Protein AF-A0A0L7M057-F1 (afdb_monomer_lite)

Radius of gyration: 21.13 Å; chains: 1; bounding box: 54×30×52 Å

Structure (mmCIF, N/CA/C/O backbone):
data_AF-A0A0L7M057-F1
#
_entry.id   AF-A0A0L7M057-F1
#
loop_
_atom_site.group_PDB
_atom_site.id
_atom_site.type_symbol
_atom_site.label_atom_id
_atom_site.label_alt_id
_atom_site.label_comp_id
_atom_site.label_asym_id
_atom_site.label_entity_id
_atom_site.label_seq_id
_atom_site.pdbx_PDB_ins_code
_atom_site.Cartn_x
_atom_site.Cartn_y
_atom_site.Cartn_z
_atom_site.occupancy
_atom_site.B_iso_or_equiv
_atom_site.auth_seq_id
_atom_site.auth_comp_id
_atom_site.auth_asym_id
_atom_site.auth_atom_id
_atom_site.pdbx_PDB_model_num
ATOM 1 N N . MET A 1 1 ? -18.023 -5.378 0.823 1.00 55.25 1 MET A N 1
ATOM 2 C CA . MET A 1 1 ? -18.819 -5.727 2.016 1.00 55.25 1 MET A CA 1
ATOM 3 C C . MET A 1 1 ? -18.032 -5.322 3.252 1.00 55.25 1 MET A C 1
ATOM 5 O O . MET A 1 1 ? -16.911 -5.806 3.390 1.00 55.25 1 MET A O 1
ATOM 9 N N . PRO A 1 2 ? -18.555 -4.406 4.082 1.00 62.47 2 PRO A N 1
ATOM 10 C CA . PRO A 1 2 ? -17.900 -3.942 5.310 1.00 62.47 2 PRO A CA 1
ATOM 11 C C . PRO A 1 2 ? -17.438 -5.098 6.212 1.00 62.47 2 PRO A C 1
ATOM 13 O O . PRO A 1 2 ? -16.333 -5.060 6.748 1.00 62.47 2 PRO A O 1
ATOM 16 N N . ASP A 1 3 ? -18.228 -6.172 6.275 1.00 75.44 3 ASP A N 1
ATOM 17 C CA . ASP A 1 3 ? -18.025 -7.326 7.162 1.00 75.44 3 ASP A CA 1
ATOM 18 C C . ASP A 1 3 ? -16.684 -8.036 6.953 1.00 75.44 3 ASP A C 1
ATOM 20 O O . ASP A 1 3 ? -15.994 -8.392 7.909 1.00 75.44 3 ASP A O 1
ATOM 24 N N . PHE A 1 4 ? -16.249 -8.182 5.699 1.00 83.44 4 PHE A N 1
ATOM 25 C CA . PHE A 1 4 ? -14.977 -8.844 5.410 1.00 83.44 4 PHE A CA 1
ATOM 26 C C . PHE A 1 4 ? -13.777 -7.968 5.780 1.00 83.44 4 PHE A C 1
ATOM 28 O O . PHE A 1 4 ? -12.755 -8.478 6.231 1.00 83.44 4 PHE A O 1
ATOM 35 N N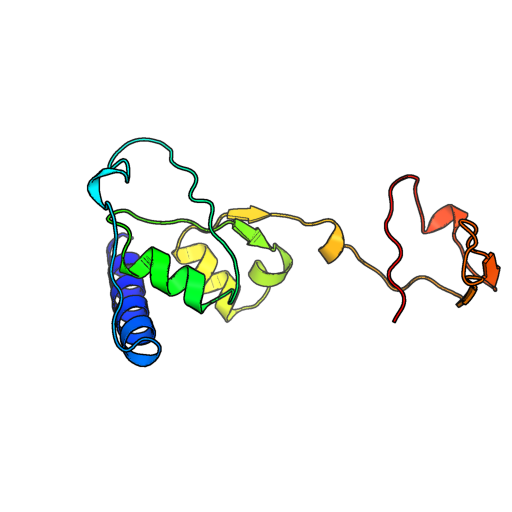 . TYR A 1 5 ? -13.896 -6.642 5.651 1.00 84.81 5 TYR A N 1
ATOM 36 C CA . TYR A 1 5 ? -12.838 -5.736 6.098 1.00 84.81 5 TYR A CA 1
ATOM 37 C C . TYR A 1 5 ? -12.667 -5.791 7.620 1.00 84.81 5 TYR A C 1
ATOM 39 O O . TYR A 1 5 ? -11.535 -5.813 8.102 1.00 84.81 5 TYR A O 1
ATOM 47 N N . PHE A 1 6 ? -13.764 -5.884 8.380 1.00 88.31 6 PHE A N 1
ATOM 48 C CA . PHE A 1 6 ? -13.699 -6.072 9.831 1.00 88.31 6 PHE A CA 1
ATOM 49 C C . PHE A 1 6 ? -13.017 -7.389 10.216 1.00 88.31 6 PHE A C 1
ATOM 51 O O . PHE A 1 6 ? -12.171 -7.385 11.112 1.00 88.31 6 PHE A O 1
ATOM 58 N N . LEU A 1 7 ? -13.305 -8.485 9.503 1.00 90.44 7 LEU A N 1
ATOM 59 C CA . LEU A 1 7 ? -12.625 -9.768 9.701 1.00 90.44 7 LEU A CA 1
ATOM 60 C C . LEU A 1 7 ? -11.116 -9.663 9.437 1.00 90.44 7 LEU A C 1
ATOM 62 O O . LEU A 1 7 ? -10.312 -10.078 10.270 1.00 90.44 7 LEU A O 1
ATOM 66 N N . ILE A 1 8 ? -10.718 -9.063 8.311 1.00 88.81 8 ILE A N 1
ATOM 67 C CA . ILE A 1 8 ? -9.299 -8.838 7.998 1.00 88.81 8 ILE A CA 1
ATOM 68 C C . ILE A 1 8 ? -8.652 -7.961 9.066 1.00 88.81 8 ILE A C 1
ATOM 70 O O . ILE A 1 8 ? -7.559 -8.268 9.531 1.00 88.81 8 ILE A O 1
ATOM 74 N N . ARG A 1 9 ? -9.320 -6.885 9.489 1.00 91.31 9 ARG A N 1
ATOM 75 C CA . ARG A 1 9 ? -8.798 -5.995 10.525 1.00 91.31 9 ARG A CA 1
ATOM 76 C C . ARG A 1 9 ? -8.593 -6.723 11.848 1.00 91.31 9 ARG A C 1
ATOM 78 O O . ARG A 1 9 ? -7.588 -6.483 12.516 1.00 91.31 9 ARG A O 1
ATOM 85 N N . TRP A 1 10 ? -9.513 -7.607 12.221 1.00 93.44 10 TRP A N 1
ATOM 86 C CA . TRP A 1 10 ? -9.358 -8.465 13.389 1.00 93.44 10 TRP A CA 1
ATOM 87 C C . TRP A 1 10 ? -8.154 -9.406 13.242 1.00 93.44 10 TRP A C 1
ATOM 89 O O . TRP A 1 10 ? -7.305 -9.437 14.132 1.00 93.44 10 TRP A O 1
ATOM 99 N N . LEU A 1 11 ? -8.000 -10.075 12.094 1.00 93.75 11 LEU A N 1
ATOM 100 C CA . LEU A 1 11 ? -6.833 -10.919 11.806 1.00 93.75 11 LEU A CA 1
ATOM 101 C C . LEU A 1 11 ? -5.519 -10.127 11.882 1.00 93.75 11 LEU A C 1
ATOM 103 O O . LEU A 1 11 ? -4.574 -10.565 12.532 1.00 93.75 11 LEU A O 1
ATOM 107 N N . CYS A 1 12 ? -5.463 -8.930 11.292 1.00 93.31 12 CYS A N 1
ATOM 108 C CA . CYS A 1 12 ? -4.297 -8.052 11.374 1.00 93.31 12 CYS A CA 1
ATOM 109 C C . CYS A 1 12 ? -3.978 -7.664 12.823 1.00 93.31 12 CYS A C 1
ATOM 111 O O . CYS A 1 12 ? -2.809 -7.674 13.193 1.00 93.31 12 CYS A O 1
ATOM 113 N N . LYS A 1 13 ? -4.982 -7.382 13.666 1.00 93.94 13 LYS A N 1
ATOM 114 C CA . LYS A 1 13 ? -4.765 -7.125 15.102 1.00 93.94 13 LYS A CA 1
ATOM 115 C C . LYS A 1 13 ? -4.139 -8.329 15.810 1.00 93.94 13 LYS A C 1
ATOM 117 O O . LYS A 1 13 ? -3.242 -8.135 16.626 1.00 93.94 13 LYS A O 1
ATOM 122 N N . VAL A 1 14 ? -4.581 -9.548 15.496 1.00 95.31 14 VAL A N 1
ATOM 123 C CA . VAL A 1 14 ? -3.999 -10.785 16.049 1.00 95.31 14 VAL A CA 1
ATOM 124 C C . VAL A 1 14 ? -2.545 -10.951 15.601 1.00 95.31 14 VAL A C 1
ATOM 126 O O . VAL A 1 14 ? -1.674 -11.170 16.439 1.00 95.31 14 VAL A O 1
ATOM 129 N N . ILE A 1 15 ? -2.261 -10.772 14.307 1.00 94.94 15 ILE A N 1
ATOM 130 C CA . ILE A 1 15 ? -0.899 -10.857 13.753 1.00 94.9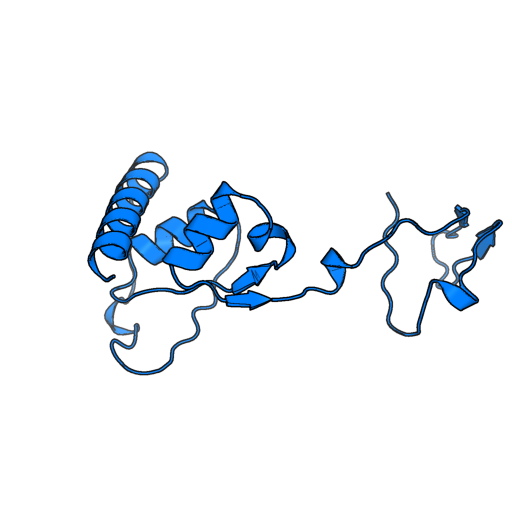4 15 ILE A CA 1
ATOM 131 C C . ILE A 1 15 ? 0.021 -9.826 14.415 1.00 94.94 15 ILE A C 1
ATOM 133 O O . ILE A 1 15 ? 1.102 -10.173 14.882 1.00 94.94 15 ILE A O 1
ATOM 137 N N . VAL A 1 16 ? -0.417 -8.569 14.503 1.00 95.06 16 VAL A N 1
ATOM 138 C CA . VAL A 1 16 ? 0.357 -7.479 15.111 1.00 95.06 16 VAL A CA 1
ATOM 139 C C . VAL A 1 16 ? 0.671 -7.786 16.575 1.00 95.06 16 VAL A C 1
ATOM 141 O O . VAL A 1 16 ? 1.825 -7.660 16.968 1.00 95.06 16 VAL A O 1
ATOM 144 N N . LYS A 1 17 ? -0.305 -8.268 17.355 1.00 94.31 17 LYS A N 1
ATOM 145 C CA . LYS A 1 17 ? -0.087 -8.686 18.752 1.00 94.31 17 LYS A CA 1
ATOM 146 C C . LYS A 1 17 ? 0.824 -9.908 18.903 1.00 94.31 17 LYS A C 1
ATOM 148 O O . LYS A 1 17 ? 1.407 -10.095 19.963 1.00 94.31 17 LYS A O 1
ATOM 153 N N . SER A 1 18 ? 0.932 -10.753 17.879 1.00 94.88 18 SER A N 1
ATOM 154 C CA . SER A 1 18 ? 1.846 -11.901 17.892 1.00 94.88 18 SER A CA 1
ATOM 155 C C . SER A 1 18 ? 3.291 -11.508 17.579 1.00 94.88 18 SER A C 1
ATOM 157 O O . SER A 1 18 ? 4.205 -12.213 17.996 1.00 94.88 18 SER A O 1
ATOM 159 N N . VAL A 1 19 ? 3.498 -10.436 16.810 1.00 93.31 19 VAL A N 1
ATOM 160 C CA . VAL A 1 19 ? 4.828 -9.987 16.365 1.00 93.31 19 VAL A CA 1
ATOM 161 C C . VAL A 1 19 ? 5.395 -8.916 17.294 1.00 93.31 19 VAL A C 1
ATOM 163 O O . VAL A 1 19 ? 6.586 -8.928 17.595 1.00 93.31 19 VAL A O 1
ATOM 166 N N . PHE A 1 20 ? 4.550 -8.001 17.766 1.00 93.69 20 PHE A N 1
ATOM 167 C CA . PHE A 1 20 ? 4.940 -6.906 18.643 1.00 93.69 20 PHE A CA 1
ATOM 168 C C . PHE A 1 20 ? 4.387 -7.125 20.043 1.00 93.69 20 PHE A C 1
ATOM 170 O O . PHE A 1 20 ? 3.204 -7.410 20.220 1.00 93.69 20 PHE A O 1
ATOM 177 N N . ARG A 1 21 ? 5.248 -6.931 21.047 1.00 92.25 21 ARG A N 1
ATOM 178 C CA . ARG A 1 21 ? 4.839 -6.957 22.455 1.00 92.25 21 ARG A CA 1
ATOM 179 C C . ARG A 1 21 ? 3.882 -5.812 22.781 1.00 92.25 21 ARG A C 1
ATOM 181 O O . ARG A 1 21 ? 2.924 -6.020 23.515 1.00 92.25 21 ARG A O 1
ATOM 188 N N . ASP A 1 22 ? 4.167 -4.629 22.248 1.00 91.44 22 ASP A N 1
ATOM 189 C CA . ASP A 1 22 ? 3.350 -3.438 22.431 1.00 91.44 22 ASP A CA 1
ATOM 190 C C . ASP A 1 22 ? 3.385 -2.561 21.174 1.00 91.44 22 ASP A C 1
ATOM 192 O O . ASP A 1 22 ? 4.390 -2.527 20.457 1.00 91.44 22 ASP A O 1
ATOM 196 N N . VAL A 1 23 ? 2.273 -1.881 20.897 1.00 92.81 23 VAL A N 1
ATOM 197 C CA . VAL A 1 23 ? 2.120 -0.967 19.760 1.00 92.81 23 VAL A CA 1
ATOM 198 C C . VAL A 1 23 ? 1.475 0.311 20.262 1.00 92.81 23 VAL A C 1
ATOM 200 O O . VAL A 1 23 ? 0.273 0.353 20.518 1.00 92.81 23 VAL A O 1
ATOM 203 N N . ASN A 1 24 ? 2.282 1.364 20.358 1.00 93.75 24 ASN A N 1
ATOM 204 C CA . ASN A 1 24 ? 1.815 2.680 20.758 1.00 93.75 24 ASN A CA 1
ATOM 205 C C . ASN A 1 24 ? 1.491 3.534 19.523 1.00 93.75 24 ASN A C 1
ATOM 207 O O . ASN A 1 24 ? 2.324 3.682 18.626 1.00 93.75 24 ASN A O 1
ATOM 211 N N . VAL A 1 25 ? 0.284 4.101 19.480 1.00 93.50 25 VAL A N 1
ATOM 212 C CA . VAL A 1 25 ? -0.152 5.017 18.418 1.00 93.50 25 VAL A CA 1
ATOM 213 C C . VAL A 1 25 ? -0.047 6.437 18.947 1.00 93.50 25 VAL A C 1
ATOM 215 O O . VAL A 1 25 ? -0.783 6.826 19.849 1.00 93.50 25 VAL A O 1
ATOM 218 N N . ILE A 1 26 ? 0.863 7.211 18.370 1.00 94.56 26 ILE A N 1
ATOM 219 C CA . ILE A 1 26 ? 1.109 8.595 18.767 1.00 94.56 26 ILE A CA 1
ATOM 220 C C . ILE A 1 26 ? 0.276 9.523 17.877 1.00 94.56 26 ILE A C 1
ATOM 222 O O . ILE A 1 26 ? 0.237 9.338 16.661 1.00 94.56 26 ILE A O 1
ATOM 226 N N . ASN A 1 27 ? -0.362 10.520 18.489 1.00 94.38 27 ASN A N 1
ATOM 227 C CA . ASN A 1 27 ? -1.181 11.548 17.839 1.00 94.38 27 ASN A CA 1
ATOM 228 C C . ASN A 1 27 ? -2.265 11.000 16.879 1.00 94.38 27 ASN A C 1
ATOM 230 O O . ASN A 1 27 ? -2.307 11.387 15.703 1.00 94.38 27 ASN A O 1
ATOM 234 N N . PRO A 1 28 ? -3.136 10.068 17.321 1.00 92.12 28 PRO A N 1
ATOM 235 C CA . PRO A 1 28 ? -4.198 9.514 16.476 1.00 92.12 28 PRO A CA 1
ATOM 236 C C . PRO A 1 28 ? -5.180 10.575 15.948 1.00 92.12 28 PRO A C 1
ATOM 238 O O . PRO A 1 28 ? -5.787 10.375 14.896 1.00 92.12 28 PRO A O 1
ATOM 241 N N . GLU A 1 29 ? -5.319 11.703 16.642 1.00 93.31 29 GLU A N 1
ATOM 242 C CA . GLU A 1 29 ? -6.144 12.851 16.261 1.00 93.31 29 GLU A CA 1
ATOM 243 C C . GLU A 1 29 ? -5.692 13.529 14.962 1.00 93.31 29 GLU A C 1
ATOM 245 O O . GLU A 1 29 ? -6.509 14.139 14.275 1.00 93.31 29 GLU A O 1
ATOM 250 N N . ASN A 1 30 ? -4.424 13.364 14.570 1.00 93.81 30 ASN A N 1
ATOM 251 C CA . ASN A 1 30 ? -3.912 13.893 13.306 1.00 93.81 30 ASN A CA 1
ATOM 252 C C . ASN A 1 30 ? -4.415 13.112 12.086 1.00 93.81 30 ASN A C 1
ATOM 254 O O . ASN A 1 30 ? -4.169 13.529 10.955 1.00 93.81 30 ASN A O 1
ATOM 258 N N . VAL A 1 31 ? -5.087 11.971 12.281 1.00 93.44 31 VAL A N 1
ATOM 259 C CA . VAL A 1 31 ? -5.635 11.173 11.185 1.00 93.44 31 VAL A CA 1
ATOM 260 C C . VAL A 1 31 ? -6.996 11.735 10.767 1.00 93.44 31 VAL A C 1
ATOM 262 O O . VAL A 1 31 ? -7.967 11.592 11.513 1.00 93.44 31 VAL A O 1
ATOM 265 N N . PRO A 1 32 ? -7.139 12.291 9.547 1.00 92.94 32 PRO A N 1
ATOM 266 C CA . PRO A 1 32 ? -8.425 12.801 9.095 1.00 92.94 32 PRO A CA 1
ATOM 267 C C . PRO A 1 32 ? -9.436 11.658 8.966 1.00 92.94 32 PRO A C 1
ATOM 269 O O . PRO A 1 32 ? -9.213 10.686 8.231 1.00 92.94 32 PRO A O 1
ATOM 272 N N . LEU A 1 33 ? -10.565 11.779 9.667 1.00 89.62 33 LEU A N 1
ATOM 273 C CA . LEU A 1 33 ? -11.645 10.786 9.636 1.00 89.62 33 LEU A CA 1
ATOM 274 C C . LEU A 1 33 ? -12.409 10.801 8.304 1.00 89.62 33 LEU A C 1
ATOM 276 O O . LEU A 1 33 ? -12.902 9.766 7.858 1.00 89.62 33 LEU A O 1
ATOM 280 N N . TYR A 1 34 ? -12.446 11.958 7.642 1.00 90.50 34 TYR A N 1
ATOM 281 C CA . TYR A 1 34 ? -13.174 12.188 6.396 1.00 90.50 34 TYR A CA 1
ATOM 282 C C . TYR A 1 34 ? -12.248 12.736 5.308 1.00 90.50 34 TYR A C 1
ATOM 284 O O . TYR A 1 34 ? -11.174 13.266 5.589 1.00 90.50 34 TYR A O 1
ATOM 292 N N . GLY A 1 35 ? -12.665 12.587 4.050 1.00 91.38 35 GLY A N 1
ATOM 293 C CA . GLY A 1 35 ? -11.896 13.035 2.890 1.00 91.38 35 GLY A CA 1
ATOM 294 C C . GLY A 1 35 ? -10.758 12.094 2.479 1.00 91.38 35 GLY A C 1
ATOM 295 O O . GLY A 1 35 ? -10.518 11.036 3.078 1.00 91.38 35 GLY A O 1
ATOM 296 N N . SER A 1 36 ? -10.080 12.474 1.397 1.00 91.06 36 SER A N 1
ATOM 297 C CA . SER A 1 36 ? -8.962 11.731 0.813 1.00 91.06 36 SER A CA 1
ATOM 298 C C . SER A 1 36 ? -7.680 11.971 1.603 1.00 91.06 36 SER A C 1
ATOM 300 O O . SER A 1 36 ? -7.325 13.111 1.878 1.00 91.06 36 SER A O 1
ATOM 302 N N . VAL A 1 37 ? -6.976 10.892 1.948 1.00 92.62 37 VAL A N 1
ATOM 303 C CA . VAL A 1 37 ? -5.715 10.937 2.699 1.00 92.62 37 VAL A CA 1
ATOM 304 C C . VAL A 1 37 ? -4.743 9.954 2.068 1.00 92.62 37 VAL A C 1
ATOM 306 O O . VAL A 1 37 ? -5.124 8.826 1.749 1.00 92.62 37 VAL A O 1
ATOM 309 N N . ILE A 1 38 ? -3.492 10.379 1.904 1.00 92.88 38 ILE A N 1
ATOM 310 C CA . ILE A 1 38 ? -2.389 9.514 1.491 1.00 92.88 38 ILE A CA 1
ATOM 311 C C . ILE A 1 38 ? -1.509 9.284 2.715 1.00 92.88 38 ILE A C 1
ATOM 313 O O . ILE A 1 38 ? -0.927 10.223 3.251 1.00 92.88 38 ILE A O 1
ATOM 317 N N . PHE A 1 39 ? -1.418 8.029 3.153 1.00 91.06 39 PHE A N 1
ATOM 318 C CA . PHE A 1 39 ? -0.485 7.629 4.200 1.00 91.06 39 PHE A CA 1
ATOM 319 C C . PHE A 1 39 ? 0.848 7.254 3.562 1.00 91.06 39 PHE A C 1
ATOM 321 O O . PHE A 1 39 ? 0.897 6.391 2.684 1.00 91.06 39 PHE A O 1
ATOM 328 N N . VAL A 1 40 ? 1.921 7.895 4.017 1.00 91.19 40 VAL A N 1
ATOM 329 C CA . VAL A 1 40 ? 3.292 7.596 3.602 1.00 91.19 40 VAL A CA 1
ATOM 330 C C . VAL A 1 40 ? 4.070 7.207 4.848 1.00 91.19 40 VAL A C 1
ATOM 332 O O . VAL A 1 40 ? 4.076 7.941 5.832 1.00 91.19 40 VAL A O 1
ATOM 335 N N . GLY A 1 41 ? 4.690 6.034 4.814 1.00 86.81 41 GLY A N 1
ATOM 336 C CA . GLY A 1 41 ? 5.472 5.498 5.919 1.00 86.81 41 GLY A CA 1
ATOM 337 C C . GLY A 1 41 ? 6.747 4.842 5.413 1.00 86.81 41 GLY A C 1
ATOM 338 O O . GLY A 1 41 ? 6.903 4.588 4.216 1.00 86.81 41 GLY A O 1
ATOM 339 N N . ASN A 1 42 ? 7.656 4.563 6.341 1.00 88.38 42 ASN A N 1
ATOM 340 C CA . ASN A 1 42 ? 8.777 3.677 6.068 1.00 88.38 42 ASN A CA 1
ATOM 341 C C . ASN A 1 42 ? 8.266 2.260 5.765 1.00 88.38 42 ASN A C 1
ATOM 343 O O . ASN A 1 42 ? 7.154 1.886 6.136 1.00 88.38 42 ASN A O 1
ATOM 347 N N . HIS A 1 43 ? 9.077 1.485 5.051 1.00 83.56 43 HIS A N 1
ATOM 348 C CA . HIS A 1 43 ? 8.662 0.180 4.563 1.00 83.56 43 HIS A CA 1
ATOM 349 C C . HIS A 1 43 ? 9.755 -0.858 4.837 1.00 83.56 43 HIS A C 1
ATOM 351 O O . HIS A 1 43 ? 10.581 -1.162 3.975 1.00 83.56 43 HIS A O 1
ATOM 357 N N . ASN A 1 44 ? 9.746 -1.415 6.046 1.00 82.50 44 ASN A N 1
ATOM 358 C CA . ASN A 1 44 ? 10.708 -2.432 6.474 1.00 82.50 44 ASN A CA 1
ATOM 359 C C . ASN A 1 44 ? 10.219 -3.848 6.138 1.00 82.50 44 ASN A C 1
ATOM 361 O O . ASN A 1 44 ? 11.016 -4.708 5.762 1.00 82.50 44 ASN A O 1
ATOM 365 N N . ASN A 1 45 ? 8.911 -4.106 6.237 1.00 88.19 45 ASN A N 1
ATOM 366 C CA . ASN A 1 45 ? 8.312 -5.404 5.946 1.00 88.19 45 ASN A CA 1
ATOM 367 C C . ASN A 1 45 ? 6.933 -5.249 5.290 1.00 88.19 45 ASN A C 1
ATOM 369 O O . ASN A 1 45 ? 5.946 -4.918 5.941 1.00 88.19 45 ASN A O 1
ATOM 373 N N . GLN A 1 46 ? 6.848 -5.643 4.014 1.00 81.12 46 GLN A N 1
ATOM 374 C CA . GLN A 1 46 ? 5.655 -5.474 3.168 1.00 81.12 46 GLN A CA 1
ATOM 375 C C . GLN A 1 46 ? 4.336 -5.987 3.755 1.00 81.12 46 GLN A C 1
ATOM 377 O O . GLN A 1 46 ? 3.279 -5.466 3.410 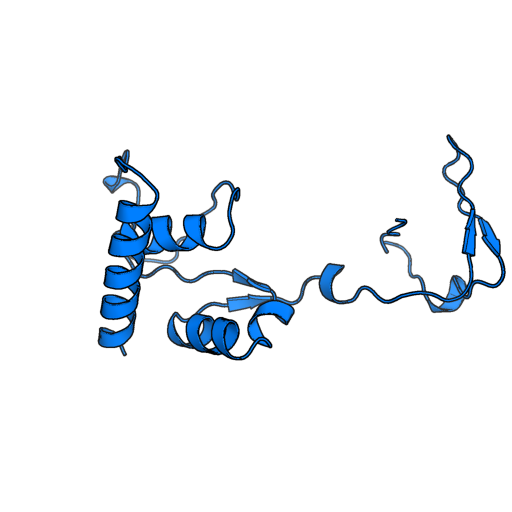1.00 81.12 46 GLN A O 1
ATOM 382 N N . PHE A 1 47 ? 4.371 -7.015 4.606 1.00 85.88 47 PHE A N 1
ATOM 383 C CA . PHE A 1 47 ? 3.157 -7.606 5.169 1.00 85.88 47 PHE A CA 1
ATOM 384 C C . PHE A 1 47 ? 2.860 -7.086 6.570 1.00 85.88 47 PHE A C 1
ATOM 386 O O . PHE A 1 47 ? 1.703 -6.795 6.880 1.00 85.88 47 PHE A O 1
ATOM 393 N N . ILE A 1 48 ? 3.888 -6.951 7.409 1.00 91.00 48 ILE A N 1
ATOM 394 C CA . ILE A 1 48 ? 3.714 -6.473 8.781 1.00 91.00 48 ILE A CA 1
ATOM 395 C C . ILE A 1 48 ? 3.331 -4.994 8.790 1.00 91.00 48 ILE A C 1
ATOM 397 O O . ILE A 1 48 ? 2.386 -4.636 9.489 1.00 91.00 48 ILE A O 1
ATOM 401 N N . ASP A 1 49 ? 3.959 -4.173 7.947 1.00 91.38 49 ASP A N 1
ATOM 402 C CA . ASP A 1 49 ? 3.646 -2.745 7.837 1.00 91.38 49 ASP A CA 1
ATOM 403 C C . ASP A 1 49 ? 2.170 -2.552 7.444 1.00 91.38 49 ASP A C 1
ATOM 405 O O . ASP A 1 49 ? 1.437 -1.777 8.061 1.00 91.38 49 ASP A O 1
ATOM 409 N N . ALA A 1 50 ? 1.681 -3.355 6.492 1.00 89.88 50 ALA A N 1
ATOM 410 C CA . ALA A 1 50 ? 0.275 -3.345 6.105 1.00 89.88 50 ALA A CA 1
ATOM 411 C C . ALA A 1 50 ? -0.657 -3.759 7.258 1.00 89.88 50 ALA A C 1
ATOM 413 O O . ALA A 1 50 ? -1.673 -3.102 7.498 1.00 89.88 50 ALA A O 1
ATOM 414 N N . CYS A 1 51 ? -0.308 -4.814 8.004 1.00 92.62 51 CYS A N 1
ATOM 415 C CA . CYS A 1 51 ? -1.099 -5.271 9.148 1.00 92.62 51 CYS A CA 1
ATOM 416 C C . CYS A 1 51 ? -1.170 -4.214 10.257 1.00 92.62 51 CYS A C 1
ATOM 418 O O . CYS A 1 51 ? -2.248 -3.998 10.812 1.00 92.62 51 CYS A O 1
ATOM 420 N N . VAL A 1 52 ? -0.059 -3.533 10.553 1.00 93.81 52 VAL A N 1
ATOM 421 C CA . VAL A 1 52 ? 0.003 -2.466 11.563 1.00 93.81 52 VAL A CA 1
ATOM 422 C C . VAL A 1 52 ? -0.921 -1.309 11.187 1.00 93.81 52 VAL A C 1
ATOM 424 O O . VAL A 1 52 ? -1.710 -0.874 12.030 1.00 93.81 52 VAL A O 1
ATOM 427 N N . LEU A 1 53 ? -0.891 -0.850 9.931 1.00 92.88 53 LEU A N 1
ATOM 428 C CA . LEU A 1 53 ? -1.762 0.240 9.481 1.00 92.88 53 LEU A CA 1
ATOM 429 C C . LEU A 1 53 ? -3.242 -0.166 9.506 1.00 92.88 53 LEU A C 1
ATOM 431 O O . LEU A 1 53 ? -4.067 0.576 10.035 1.00 92.88 53 LEU A O 1
ATOM 435 N N . ILE A 1 54 ? -3.590 -1.357 9.004 1.00 92.50 54 ILE A N 1
ATOM 436 C CA . ILE A 1 54 ? -4.978 -1.857 9.019 1.00 92.50 54 ILE A CA 1
ATOM 437 C C . ILE A 1 54 ? -5.500 -2.000 10.457 1.00 92.50 54 ILE A C 1
ATOM 439 O O . ILE A 1 54 ? -6.654 -1.670 10.740 1.00 92.50 54 ILE A O 1
ATOM 443 N N . ALA A 1 55 ? -4.673 -2.502 11.376 1.00 93.56 55 ALA A N 1
ATOM 444 C CA . ALA A 1 55 ? -5.071 -2.731 12.759 1.00 93.56 55 ALA A CA 1
ATOM 445 C C . ALA A 1 55 ? -5.374 -1.416 13.499 1.00 93.56 55 ALA A C 1
ATOM 447 O O . ALA A 1 55 ? -6.398 -1.331 14.195 1.00 93.56 55 ALA A O 1
ATOM 448 N N . ASN A 1 56 ? -4.522 -0.402 13.313 1.00 93.50 56 ASN A N 1
ATOM 449 C CA . ASN A 1 56 ? -4.457 0.773 14.184 1.00 93.50 56 ASN A CA 1
ATOM 450 C C . ASN A 1 56 ? -5.087 2.047 13.601 1.00 93.50 56 ASN A C 1
ATOM 452 O O . ASN A 1 56 ? -5.563 2.876 14.370 1.00 93.50 56 ASN A O 1
ATOM 456 N N . ILE A 1 57 ? -5.175 2.206 12.277 1.00 92.69 57 ILE A N 1
ATOM 457 C CA . ILE A 1 57 ? -5.755 3.422 11.687 1.00 92.69 57 ILE A CA 1
ATOM 458 C C . ILE A 1 57 ? -7.290 3.436 11.860 1.00 92.69 57 ILE A C 1
ATOM 460 O O . ILE A 1 57 ? -7.957 2.441 11.557 1.00 92.69 57 ILE A O 1
ATOM 464 N N . PRO A 1 58 ? -7.912 4.540 12.318 1.00 90.12 58 PRO A N 1
ATOM 465 C CA . PRO A 1 58 ? -9.357 4.623 12.583 1.00 90.12 58 PRO A CA 1
ATOM 466 C C . PRO A 1 58 ? -10.229 4.719 11.312 1.00 90.12 58 PRO A C 1
ATOM 468 O O . PRO A 1 58 ? -11.348 5.213 11.354 1.00 90.12 58 PRO A O 1
ATOM 471 N N . ARG A 1 59 ? -9.743 4.234 10.165 1.00 90.38 59 ARG A N 1
ATOM 472 C CA . ARG A 1 59 ? -10.455 4.212 8.880 1.00 90.38 59 ARG A CA 1
ATOM 473 C C . ARG A 1 59 ? -9.950 3.080 7.995 1.00 90.38 59 ARG A C 1
ATOM 475 O O . ARG A 1 59 ? -8.883 2.523 8.240 1.00 90.38 59 ARG A O 1
ATOM 482 N N . GLN A 1 60 ? -10.708 2.753 6.951 1.00 89.00 60 GLN A N 1
ATOM 483 C CA . GLN A 1 60 ? -10.267 1.770 5.967 1.00 89.00 60 GLN A CA 1
ATOM 484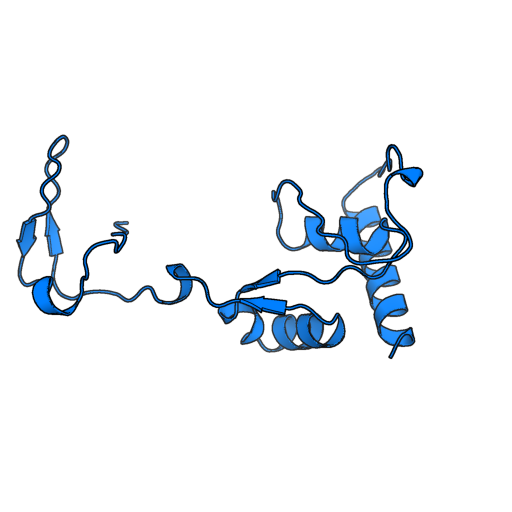 C C . GLN A 1 60 ? -9.045 2.283 5.194 1.00 89.00 60 GLN A C 1
ATOM 486 O O . GLN A 1 60 ? -9.090 3.351 4.581 1.00 89.00 60 GLN A O 1
ATOM 491 N N . VAL A 1 61 ? -7.971 1.491 5.204 1.00 90.31 61 VAL A N 1
ATOM 492 C CA . VAL A 1 61 ? -6.734 1.749 4.454 1.00 90.31 61 VAL A CA 1
ATOM 493 C C . VAL A 1 61 ? -6.722 0.900 3.185 1.00 90.31 61 VAL A C 1
ATOM 495 O O . VAL A 1 61 ? -7.008 -0.297 3.231 1.00 90.31 61 VAL A O 1
ATOM 498 N N . LYS A 1 62 ? -6.380 1.525 2.056 1.00 89.88 62 LYS A N 1
ATOM 499 C CA . LYS A 1 62 ? -6.160 0.863 0.765 1.00 89.88 62 LYS A CA 1
ATOM 500 C C . LYS A 1 62 ? -4.695 1.026 0.384 1.00 89.88 62 LYS A C 1
ATOM 502 O O . LYS A 1 62 ? -4.163 2.128 0.473 1.00 89.88 62 LYS A O 1
ATOM 507 N N . PHE A 1 63 ? -4.061 -0.059 -0.043 1.00 89.81 63 PHE A N 1
ATOM 508 C CA . PHE A 1 63 ? -2.642 -0.058 -0.387 1.00 89.81 63 PHE A CA 1
ATOM 509 C C . PHE A 1 63 ? -2.435 0.023 -1.889 1.00 89.81 63 PHE A C 1
ATOM 511 O O . PHE A 1 63 ? -3.241 -0.492 -2.665 1.00 89.81 63 PHE A O 1
ATOM 518 N N . ILE A 1 64 ? -1.315 0.618 -2.282 1.00 88.88 64 ILE A N 1
ATOM 519 C CA . ILE A 1 64 ? -0.795 0.511 -3.639 1.00 88.88 64 ILE A CA 1
ATOM 520 C C . ILE A 1 64 ? 0.011 -0.783 -3.720 1.00 88.88 64 ILE A C 1
ATOM 522 O O . ILE A 1 64 ? 0.954 -0.987 -2.959 1.00 88.88 64 ILE A O 1
ATOM 526 N N . VAL A 1 65 ? -0.371 -1.670 -4.632 1.00 85.12 65 VAL A N 1
ATOM 527 C CA . VAL A 1 65 ? 0.227 -2.997 -4.777 1.00 85.12 65 VAL A CA 1
ATOM 528 C C . VAL A 1 65 ? 0.735 -3.162 -6.201 1.00 85.12 65 VAL A C 1
ATOM 530 O O . VAL A 1 65 ? 0.077 -2.789 -7.169 1.00 85.12 65 VAL A O 1
ATOM 533 N N . ALA A 1 66 ? 1.923 -3.744 -6.333 1.00 84.94 66 ALA A N 1
ATOM 534 C CA . ALA A 1 66 ? 2.491 -4.085 -7.628 1.00 84.94 66 ALA A CA 1
ATOM 535 C C . ALA A 1 66 ? 1.561 -5.017 -8.413 1.00 84.94 66 ALA A C 1
ATOM 537 O O . ALA A 1 66 ? 1.117 -6.035 -7.874 1.00 84.94 66 ALA A O 1
ATOM 538 N N . GLU A 1 67 ? 1.341 -4.742 -9.699 1.00 84.62 67 GLU A N 1
ATOM 539 C CA . GLU A 1 67 ? 0.502 -5.593 -10.555 1.00 84.62 67 GLU A CA 1
ATOM 540 C C . GLU A 1 67 ? 0.976 -7.056 -10.534 1.00 84.62 67 GLU A C 1
ATOM 542 O O . GLU A 1 67 ? 0.177 -7.990 -10.462 1.00 84.62 67 GLU A O 1
ATOM 547 N N . LYS A 1 68 ? 2.294 -7.277 -10.494 1.00 82.44 68 LYS A N 1
ATOM 548 C CA . LYS A 1 68 ? 2.874 -8.619 -10.378 1.00 82.44 68 LYS A CA 1
ATOM 549 C C . LYS A 1 68 ? 2.395 -9.369 -9.127 1.00 82.44 68 LYS A C 1
ATOM 551 O O . LYS A 1 68 ? 2.162 -10.575 -9.191 1.00 82.44 68 LYS A O 1
ATOM 556 N N . SER A 1 69 ? 2.231 -8.674 -8.001 1.00 81.94 69 SER A N 1
ATOM 557 C CA . SER A 1 69 ? 1.711 -9.255 -6.756 1.00 81.94 69 SER A CA 1
ATOM 558 C C . SER A 1 69 ? 0.212 -9.537 -6.843 1.00 81.94 69 SER A C 1
ATOM 560 O O . SER A 1 69 ? -0.240 -10.548 -6.310 1.00 81.94 69 SER A O 1
ATOM 562 N N . MET A 1 70 ? -0.537 -8.709 -7.578 1.00 81.88 70 MET A N 1
ATOM 563 C CA . 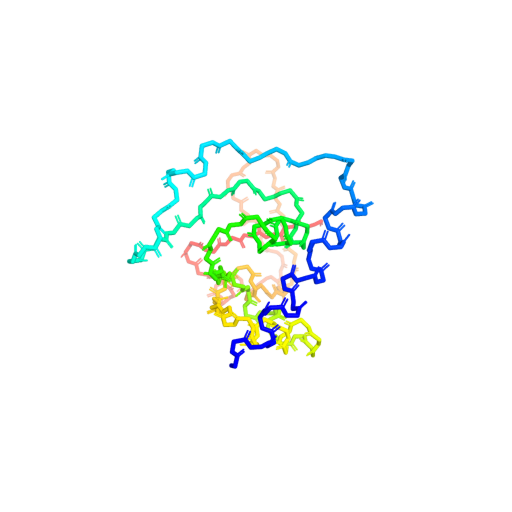MET A 1 70 ? -1.967 -8.919 -7.836 1.00 81.88 70 MET A CA 1
ATOM 564 C C . MET A 1 70 ? -2.243 -10.187 -8.656 1.00 81.88 70 MET A C 1
ATOM 566 O O . MET A 1 70 ? -3.313 -10.772 -8.534 1.00 81.88 70 MET A O 1
ATOM 570 N N . ARG A 1 71 ? -1.279 -10.657 -9.457 1.00 82.56 71 ARG A N 1
ATOM 571 C CA . ARG A 1 71 ? -1.406 -11.903 -10.237 1.00 82.56 71 ARG A CA 1
ATOM 572 C C . ARG A 1 71 ? -1.220 -13.181 -9.411 1.00 82.56 71 ARG A C 1
ATOM 574 O O . ARG A 1 71 ? -1.483 -14.272 -9.908 1.00 82.56 71 ARG A O 1
ATOM 581 N N . ARG A 1 72 ? -0.758 -13.089 -8.160 1.00 83.94 72 ARG A N 1
ATOM 582 C CA . ARG A 1 72 ? -0.612 -14.259 -7.278 1.00 83.94 72 ARG A CA 1
ATOM 583 C C . ARG A 1 72 ? -1.975 -14.623 -6.689 1.00 83.94 72 ARG A C 1
ATOM 585 O O . ARG A 1 72 ? -2.606 -13.769 -6.080 1.00 83.94 72 ARG A O 1
ATOM 592 N N . ALA A 1 73 ? -2.397 -15.884 -6.799 1.00 77.12 73 ALA A N 1
ATOM 593 C CA . ALA A 1 73 ? -3.768 -16.310 -6.487 1.00 77.12 73 ALA A CA 1
ATOM 594 C C . ALA A 1 73 ? -4.283 -15.866 -5.100 1.00 77.12 73 ALA A C 1
ATOM 596 O O . ALA A 1 73 ? -5.364 -15.291 -4.997 1.00 77.12 73 ALA A O 1
ATOM 597 N N . VAL A 1 74 ? -3.504 -16.080 -4.034 1.00 82.31 74 VAL A N 1
ATOM 598 C CA . VAL A 1 74 ? -3.916 -15.715 -2.664 1.00 82.31 74 VAL A CA 1
ATOM 599 C C . VAL A 1 74 ? -3.791 -14.209 -2.419 1.00 82.31 74 VAL A C 1
ATOM 601 O O . VAL A 1 74 ? -4.737 -13.568 -1.967 1.00 82.31 74 VAL A O 1
ATOM 604 N N . ILE A 1 75 ? -2.635 -13.627 -2.752 1.00 81.12 75 ILE A N 1
ATOM 605 C CA . ILE A 1 75 ? -2.329 -12.211 -2.483 1.00 81.12 75 ILE A CA 1
ATOM 606 C C . ILE A 1 75 ? -3.247 -11.293 -3.293 1.00 81.12 75 ILE A C 1
ATOM 608 O O . ILE A 1 75 ? -3.802 -10.349 -2.743 1.00 81.12 75 ILE A O 1
ATOM 612 N N . GLY A 1 76 ? -3.455 -11.595 -4.573 1.00 82.19 76 GLY A N 1
ATOM 613 C CA . GLY A 1 76 ? -4.336 -10.843 -5.458 1.00 82.19 76 GLY A CA 1
ATOM 614 C C . GLY A 1 76 ? -5.789 -10.873 -5.010 1.00 82.19 76 GLY A C 1
ATOM 615 O O . GLY A 1 76 ? -6.439 -9.829 -4.988 1.00 82.19 76 GLY A O 1
ATOM 616 N N . LYS A 1 77 ? -6.288 -12.039 -4.578 1.00 81.06 77 LYS A N 1
ATOM 617 C CA . LYS A 1 77 ? -7.658 -12.167 -4.068 1.00 81.06 77 LYS A CA 1
ATOM 618 C C . LYS A 1 77 ? -7.852 -11.349 -2.791 1.00 81.06 77 LYS A C 1
ATOM 620 O O . LYS A 1 77 ? -8.804 -10.582 -2.710 1.00 81.06 77 LYS A O 1
ATOM 625 N N . LEU A 1 78 ? -6.930 -11.438 -1.830 1.00 78.56 78 LEU A N 1
ATOM 626 C CA . LEU A 1 78 ? -6.996 -10.639 -0.599 1.00 78.56 78 LEU A CA 1
ATOM 627 C C . LEU A 1 78 ? -6.882 -9.134 -0.884 1.00 78.56 78 LEU A C 1
ATOM 629 O O . LEU A 1 78 ? -7.691 -8.352 -0.390 1.00 78.56 78 LEU A O 1
ATOM 633 N N . ALA A 1 79 ? -5.926 -8.732 -1.723 1.00 82.19 79 ALA A N 1
ATOM 634 C CA . ALA A 1 79 ? -5.719 -7.338 -2.101 1.00 82.19 79 ALA A CA 1
ATOM 635 C C . ALA A 1 79 ? -6.938 -6.749 -2.830 1.00 82.19 79 ALA A C 1
ATOM 637 O O . ALA A 1 79 ? -7.334 -5.617 -2.552 1.00 82.19 79 ALA A O 1
ATOM 638 N N . SER A 1 80 ? -7.580 -7.525 -3.708 1.00 80.06 80 SER A N 1
ATOM 639 C CA . SER A 1 80 ? -8.818 -7.125 -4.381 1.00 80.06 80 SER A CA 1
ATOM 640 C C . SER A 1 80 ? -9.955 -6.893 -3.384 1.00 80.06 80 SER A C 1
ATOM 642 O O . SER A 1 80 ? -10.632 -5.869 -3.464 1.00 80.06 80 SER A O 1
ATOM 644 N N . VAL A 1 81 ? -10.120 -7.777 -2.395 1.00 77.56 81 VAL A N 1
ATOM 645 C CA . VAL A 1 81 ? -11.200 -7.648 -1.405 1.00 77.56 81 VAL A CA 1
ATOM 646 C C . VAL A 1 81 ? -10.980 -6.467 -0.447 1.00 77.56 81 VAL A C 1
ATOM 648 O O . VAL A 1 81 ? -11.941 -5.803 -0.061 1.00 77.56 81 VAL A O 1
ATOM 651 N N . ILE A 1 82 ? -9.728 -6.151 -0.102 1.00 77.44 82 ILE A N 1
ATOM 652 C CA . ILE A 1 82 ? -9.380 -4.970 0.715 1.00 77.44 82 ILE A CA 1
ATOM 653 C C . ILE A 1 82 ? -9.537 -3.660 -0.088 1.00 77.44 82 ILE A C 1
ATOM 655 O O . ILE A 1 82 ? -9.641 -2.575 0.491 1.00 77.44 82 ILE A O 1
ATOM 659 N N . GLY A 1 83 ? -9.616 -3.752 -1.420 1.00 82.50 83 GLY A N 1
ATOM 660 C CA . GLY A 1 83 ? -9.729 -2.611 -2.324 1.00 82.50 83 GLY A CA 1
ATOM 661 C C . GLY A 1 83 ? -8.384 -1.953 -2.633 1.00 82.50 83 GLY A C 1
ATOM 662 O O . GLY A 1 83 ? -8.335 -0.737 -2.815 1.00 82.50 83 GLY A O 1
ATOM 663 N N . CYS A 1 84 ? -7.297 -2.728 -2.648 1.00 85.81 84 CYS A N 1
ATOM 664 C CA . CYS A 1 84 ? -5.971 -2.250 -3.027 1.00 85.81 84 CYS A CA 1
ATOM 665 C C . CYS A 1 84 ? -5.923 -1.804 -4.495 1.00 85.81 84 CYS A C 1
ATOM 667 O O . CYS A 1 84 ? -6.607 -2.350 -5.362 1.00 85.81 84 CYS A O 1
ATOM 669 N N . ILE A 1 85 ? -5.070 -0.821 -4.770 1.00 86.25 85 ILE A N 1
ATOM 670 C CA . ILE A 1 85 ? -4.891 -0.205 -6.083 1.00 86.25 85 ILE A CA 1
ATOM 671 C C . ILE A 1 85 ? -3.683 -0.853 -6.758 1.00 86.25 85 ILE A C 1
ATOM 673 O O . ILE A 1 85 ? -2.568 -0.796 -6.241 1.00 86.25 85 ILE A O 1
ATOM 677 N N . SER A 1 86 ? -3.904 -1.476 -7.914 1.00 86.88 86 SER A N 1
ATOM 678 C CA . SER A 1 86 ? -2.840 -2.109 -8.697 1.00 86.88 86 SER A CA 1
ATOM 679 C C . SER A 1 86 ? -2.041 -1.066 -9.475 1.00 86.88 86 SER A C 1
ATOM 681 O O . SER A 1 86 ? -2.627 -0.258 -10.193 1.00 86.88 86 SER A O 1
ATOM 683 N N . VAL A 1 87 ? -0.712 -1.121 -9.397 1.00 87.50 87 VAL A N 1
ATOM 684 C CA . VAL A 1 87 ? 0.188 -0.222 -10.136 1.00 87.50 87 VAL A CA 1
ATOM 685 C C . VAL A 1 87 ? 1.219 -1.021 -10.927 1.00 87.50 87 VAL A C 1
ATOM 687 O O . VAL A 1 87 ? 1.851 -1.946 -10.407 1.00 87.50 87 VAL A O 1
ATOM 690 N N . LYS A 1 88 ? 1.397 -0.647 -12.200 1.00 84.38 88 LYS A N 1
ATOM 691 C CA . LYS A 1 88 ? 2.474 -1.161 -13.052 1.00 84.38 88 LYS A CA 1
ATOM 692 C C . LYS A 1 88 ? 3.768 -0.455 -12.686 1.00 84.38 88 LYS A C 1
ATOM 694 O O . LYS A 1 88 ? 3.817 0.772 -12.706 1.00 84.38 88 LYS A O 1
ATOM 699 N N . ARG A 1 89 ? 4.811 -1.214 -12.364 1.00 82.31 89 ARG A N 1
ATOM 700 C CA . ARG A 1 89 ? 6.123 -0.649 -12.044 1.00 82.31 89 ARG A CA 1
ATOM 701 C C . ARG A 1 89 ? 7.121 -0.984 -13.152 1.00 82.31 89 ARG A C 1
ATOM 703 O O . ARG A 1 89 ? 7.126 -2.133 -13.595 1.00 82.31 89 ARG A O 1
ATOM 710 N N . PRO A 1 90 ? 8.006 -0.056 -13.555 1.00 75.19 90 PRO A N 1
ATOM 711 C CA . PRO A 1 90 ? 9.032 -0.332 -14.563 1.00 75.19 90 PRO A CA 1
ATOM 712 C C . PRO A 1 90 ? 9.908 -1.542 -14.211 1.00 75.19 90 PRO A C 1
ATOM 714 O O . PRO A 1 90 ? 10.243 -2.340 -15.079 1.00 75.19 90 PRO A O 1
ATOM 717 N N . GLN A 1 91 ? 10.197 -1.764 -12.920 1.00 74.88 91 GLN A N 1
ATOM 718 C CA . GLN A 1 91 ? 11.008 -2.911 -12.488 1.00 74.88 91 GLN A CA 1
ATOM 719 C C . GLN A 1 91 ? 10.305 -4.265 -12.679 1.00 74.88 91 GLN A C 1
ATOM 721 O O . GLN A 1 91 ? 10.971 -5.301 -12.689 1.00 74.88 91 GLN A O 1
ATOM 726 N N . ASP A 1 92 ? 8.974 -4.284 -12.807 1.00 77.06 92 ASP A N 1
ATOM 727 C CA . ASP A 1 92 ? 8.218 -5.507 -13.084 1.00 77.06 92 ASP A CA 1
ATOM 728 C C . ASP A 1 92 ? 8.271 -5.888 -14.581 1.00 77.06 92 ASP A C 1
ATOM 730 O O . ASP A 1 92 ? 7.972 -7.035 -14.910 1.00 77.06 92 ASP A O 1
ATOM 734 N N . LEU A 1 93 ? 8.702 -4.970 -15.461 1.00 78.06 93 LEU A N 1
ATOM 735 C CA . LEU A 1 93 ? 8.879 -5.176 -16.909 1.00 78.06 93 LEU A CA 1
ATOM 736 C C . LEU A 1 93 ? 10.287 -5.664 -17.290 1.00 78.06 93 LEU A C 1
ATOM 738 O O . LEU A 1 93 ? 10.575 -5.851 -18.470 1.00 78.06 93 LEU A O 1
ATOM 742 N N . LYS A 1 94 ? 11.169 -5.878 -16.306 1.00 80.62 94 LYS A N 1
ATOM 743 C CA . LYS A 1 94 ? 12.534 -6.350 -16.555 1.00 80.62 94 LYS A CA 1
ATOM 744 C C . LYS A 1 94 ? 12.534 -7.686 -17.299 1.00 80.62 94 LYS A C 1
ATOM 746 O O . LYS A 1 94 ? 11.850 -8.633 -16.902 1.00 80.62 94 LYS A O 1
ATOM 751 N N . PHE A 1 95 ? 13.363 -7.778 -18.328 1.00 83.25 95 PHE A N 1
ATOM 752 C CA . PHE A 1 95 ? 13.597 -9.000 -19.087 1.00 83.25 95 PHE A CA 1
ATOM 753 C C . PHE A 1 95 ? 15.096 -9.293 -19.161 1.00 83.25 95 PHE A C 1
ATOM 755 O O . PHE A 1 95 ? 15.932 -8.416 -18.945 1.00 83.25 95 PHE A O 1
ATOM 762 N N . LYS A 1 96 ? 15.445 -10.555 -19.422 1.00 82.25 96 LYS A N 1
ATOM 763 C CA . LYS A 1 96 ? 16.839 -10.950 -19.625 1.00 82.25 96 LYS A CA 1
ATOM 764 C C . LYS A 1 96 ? 17.214 -10.657 -21.077 1.00 82.25 96 LYS A C 1
ATOM 766 O O . LYS A 1 96 ? 16.703 -11.320 -21.976 1.00 82.25 96 LYS A O 1
ATOM 771 N N . GLY A 1 97 ? 18.075 -9.663 -21.282 1.00 81.75 97 GLY A N 1
ATOM 772 C CA . GLY A 1 97 ? 18.656 -9.365 -22.590 1.00 81.75 97 GLY A CA 1
ATOM 773 C C . GLY A 1 97 ? 19.591 -10.477 -23.075 1.00 81.75 97 GLY A C 1
ATOM 774 O O . GLY A 1 97 ? 20.007 -11.349 -22.307 1.00 81.75 97 GLY A O 1
ATOM 775 N N . ILE A 1 98 ? 19.912 -10.450 -24.366 1.00 84.38 98 ILE A N 1
ATOM 776 C CA . ILE A 1 98 ? 20.822 -11.414 -24.999 1.00 84.38 98 ILE A CA 1
ATOM 777 C C . ILE A 1 98 ? 22.255 -10.875 -24.945 1.00 84.38 98 ILE A C 1
ATOM 779 O O . ILE A 1 98 ? 22.466 -9.671 -25.080 1.00 84.38 98 ILE A O 1
ATOM 783 N N . GLY A 1 99 ? 23.229 -11.773 -24.777 1.00 86.44 99 GLY A N 1
ATOM 784 C CA . GLY A 1 99 ? 24.655 -11.446 -24.758 1.00 86.44 99 GLY A CA 1
ATOM 785 C C . GLY A 1 99 ? 25.200 -11.156 -23.360 1.00 86.44 99 GLY A C 1
ATOM 786 O O . GLY A 1 99 ? 24.588 -11.501 -22.348 1.00 86.44 99 GLY A O 1
ATOM 787 N N . HIS A 1 100 ? 26.376 -10.535 -23.319 1.00 84.69 100 HIS A N 1
ATOM 788 C CA . HIS A 1 100 ? 27.082 -10.170 -22.093 1.00 84.69 100 HIS A CA 1
ATOM 789 C C . HIS A 1 100 ? 27.424 -8.687 -22.096 1.00 84.69 100 HIS A C 1
ATOM 791 O O . HIS A 1 100 ? 27.680 -8.101 -23.147 1.00 84.69 100 HIS A O 1
ATOM 797 N N . ILE A 1 101 ? 27.450 -8.093 -20.908 1.00 86.81 101 ILE A N 1
ATOM 798 C CA . ILE A 1 101 ? 27.862 -6.707 -20.722 1.00 86.81 101 ILE A CA 1
ATOM 799 C C . ILE A 1 101 ? 29.187 -6.681 -19.968 1.00 86.81 101 ILE A C 1
ATOM 801 O O . ILE A 1 101 ? 29.374 -7.417 -19.001 1.00 86.81 101 ILE A O 1
ATOM 805 N N . LEU A 1 102 ? 30.101 -5.845 -20.435 1.00 84.50 102 LEU A N 1
ATOM 806 C CA . LEU A 1 102 ? 31.363 -5.529 -19.789 1.00 84.50 102 LEU A CA 1
ATOM 807 C C . LEU A 1 102 ? 31.278 -4.103 -19.266 1.00 84.50 102 LEU A C 1
ATOM 809 O O . LEU A 1 102 ? 30.875 -3.183 -19.984 1.00 84.50 102 LEU A O 1
ATOM 813 N N . LEU A 1 103 ? 31.647 -3.960 -18.001 1.00 83.81 103 LEU A N 1
ATOM 814 C CA . LEU A 1 103 ? 31.700 -2.699 -17.288 1.00 83.81 103 LEU A CA 1
ATOM 815 C C . LEU A 1 103 ? 33.106 -2.575 -16.713 1.00 83.81 103 LEU A C 1
ATOM 817 O O . LEU A 1 103 ? 33.467 -3.309 -15.788 1.00 83.81 103 LEU A O 1
ATOM 821 N N . ASP A 1 104 ? 33.896 -1.668 -17.275 1.00 81.44 104 ASP A N 1
ATOM 822 C CA . ASP A 1 104 ? 35.199 -1.339 -16.714 1.00 81.44 104 ASP A CA 1
ATOM 823 C C . ASP A 1 104 ? 34.985 -0.471 -15.472 1.00 81.44 104 ASP A C 1
ATOM 825 O O . ASP A 1 104 ? 34.268 0.533 -15.495 1.00 81.44 104 ASP A O 1
ATOM 829 N N . LYS A 1 105 ? 35.556 -0.893 -14.338 1.00 73.00 105 LYS A N 1
ATOM 830 C CA . LYS A 1 105 ? 35.374 -0.200 -13.056 1.00 73.00 105 LYS A CA 1
ATOM 831 C C . LYS A 1 105 ? 35.869 1.246 -13.170 1.00 73.00 105 LYS A C 1
ATOM 833 O O . LYS A 1 105 ? 37.069 1.475 -13.260 1.00 73.00 105 LYS A O 1
ATOM 838 N N . GLY A 1 106 ? 34.940 2.199 -13.095 1.00 71.94 106 GLY A N 1
ATOM 839 C CA . GLY A 1 106 ? 35.226 3.638 -13.127 1.00 71.94 106 GLY A CA 1
ATOM 840 C C . GLY A 1 106 ? 34.868 4.332 -14.441 1.00 71.94 106 GLY A C 1
ATOM 841 O O . GLY A 1 106 ? 34.951 5.556 -14.498 1.00 71.94 106 GLY A O 1
ATOM 842 N N . ASP A 1 107 ? 34.433 3.589 -15.460 1.00 73.94 107 ASP A N 1
ATOM 843 C CA . ASP A 1 107 ? 33.943 4.164 -16.710 1.00 73.94 107 ASP A CA 1
ATOM 844 C C . ASP A 1 107 ? 32.404 4.258 -16.710 1.00 73.94 107 ASP A C 1
ATOM 846 O O . ASP A 1 107 ? 31.697 3.444 -16.112 1.00 73.94 107 ASP A O 1
ATOM 850 N N . VAL A 1 108 ? 31.872 5.272 -17.390 1.00 80.62 108 VAL A N 1
ATOM 851 C CA . VAL A 1 108 ? 30.428 5.466 -17.636 1.00 80.62 108 VAL A CA 1
ATOM 852 C C . VAL A 1 108 ? 29.961 4.740 -18.903 1.00 80.62 108 VAL A C 1
ATOM 854 O O . VAL A 1 108 ? 28.781 4.787 -19.257 1.00 80.62 108 VAL A O 1
ATOM 857 N N . LYS A 1 109 ? 30.879 4.063 -19.601 1.00 83.69 109 LYS A N 1
ATOM 858 C CA . LYS A 1 109 ? 30.604 3.288 -20.812 1.00 83.69 109 LYS A CA 1
ATOM 859 C C . LYS A 1 109 ? 30.370 1.813 -20.493 1.00 83.69 109 LYS A C 1
ATOM 861 O O . LYS A 1 109 ? 31.126 1.186 -19.761 1.00 83.69 109 LYS A O 1
ATOM 866 N N . ILE A 1 110 ? 29.335 1.251 -21.114 1.00 85.12 110 ILE A N 1
ATOM 867 C CA . ILE A 1 110 ? 29.017 -0.180 -21.069 1.00 85.12 110 ILE A CA 1
ATOM 868 C C . ILE A 1 110 ? 29.294 -0.768 -22.451 1.00 85.12 110 ILE A C 1
ATOM 870 O O . ILE A 1 110 ? 28.749 -0.289 -23.449 1.00 85.12 110 ILE A O 1
ATOM 874 N N . THR A 1 111 ? 30.100 -1.828 -22.510 1.00 87.06 111 THR A N 1
ATOM 875 C CA . THR A 1 111 ? 30.404 -2.539 -23.760 1.00 87.06 111 THR A CA 1
ATOM 876 C C . THR A 1 111 ? 29.594 -3.827 -23.833 1.00 87.06 111 THR A C 1
ATOM 878 O O . THR A 1 111 ? 29.597 -4.628 -22.904 1.00 87.06 111 THR A O 1
ATOM 881 N N . GLY A 1 112 ? 28.879 -4.040 -24.936 1.00 86.81 112 GLY A N 1
ATOM 882 C CA . GLY A 1 112 ? 28.082 -5.247 -25.156 1.00 86.81 112 GLY A CA 1
ATOM 883 C C . GLY A 1 112 ? 28.795 -6.253 -26.055 1.00 86.81 112 GLY A C 1
ATOM 884 O O . GLY A 1 112 ? 29.217 -5.898 -27.152 1.00 86.81 112 GLY A O 1
ATOM 885 N N . ILE A 1 113 ? 28.878 -7.514 -25.628 1.00 88.44 113 ILE A N 1
ATOM 886 C CA . ILE A 1 113 ? 29.315 -8.649 -26.453 1.00 88.44 113 ILE A CA 1
ATOM 887 C C . ILE A 1 113 ? 28.087 -9.455 -26.862 1.00 88.44 113 ILE A C 1
ATOM 889 O O . ILE A 1 113 ? 27.377 -9.990 -26.007 1.00 88.44 113 ILE A O 1
ATOM 893 N N . ASN A 1 114 ? 27.854 -9.574 -28.172 1.00 88.19 114 ASN A N 1
ATOM 894 C CA . ASN A 1 114 ? 26.692 -10.264 -28.745 1.00 88.19 114 ASN A CA 1
ATOM 895 C C . ASN A 1 114 ? 25.347 -9.756 -28.188 1.00 88.19 114 ASN A C 1
ATOM 897 O O . ASN A 1 114 ? 24.386 -10.520 -28.078 1.00 88.19 114 ASN A O 1
ATOM 901 N N . THR A 1 115 ? 25.283 -8.474 -27.817 1.00 86.56 115 THR A N 1
ATOM 902 C CA . THR A 1 115 ? 24.062 -7.847 -27.304 1.00 86.56 115 THR A CA 1
ATOM 903 C C . THR A 1 115 ? 23.242 -7.217 -28.419 1.00 86.56 115 THR A C 1
ATOM 905 O O . THR A 1 115 ? 23.739 -6.919 -29.507 1.00 86.56 115 THR A O 1
ATOM 908 N N . ARG A 1 116 ? 21.958 -6.977 -28.140 1.00 86.38 116 ARG A N 1
ATOM 909 C CA . ARG A 1 116 ? 21.049 -6.241 -29.029 1.00 86.38 116 ARG A CA 1
ATOM 910 C C . ARG A 1 116 ? 20.639 -4.902 -28.424 1.00 86.38 116 ARG 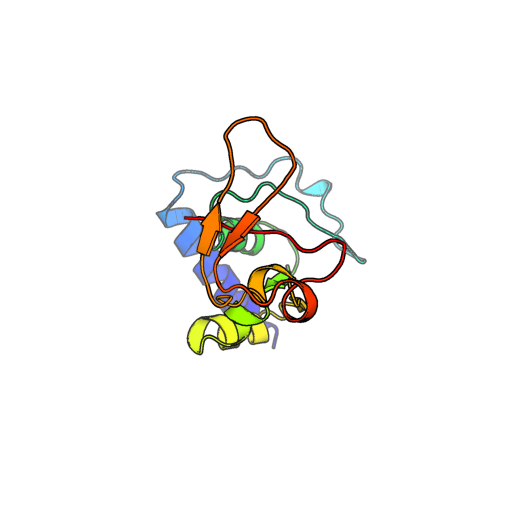A C 1
ATOM 912 O O . ARG A 1 116 ? 19.477 -4.527 -28.504 1.00 86.38 116 ARG A O 1
ATOM 919 N N . PHE A 1 117 ? 21.578 -4.157 -27.835 1.00 83.44 117 PHE A N 1
ATOM 920 C CA . PHE A 1 117 ? 21.267 -2.909 -27.117 1.00 83.44 117 PHE A CA 1
ATOM 921 C C . PHE A 1 117 ? 20.399 -1.925 -27.905 1.00 83.44 117 PHE A C 1
ATOM 923 O O . PHE A 1 117 ? 19.506 -1.317 -27.338 1.00 83.44 117 PHE A O 1
ATOM 930 N N . ARG A 1 118 ? 20.619 -1.805 -29.219 1.00 81.50 118 ARG A N 1
ATOM 931 C CA . ARG A 1 118 ? 19.853 -0.887 -30.079 1.00 81.50 118 ARG A CA 1
ATOM 932 C C . ARG A 1 118 ? 18.368 -1.248 -30.225 1.00 81.50 118 ARG A C 1
ATOM 934 O O . ARG A 1 118 ? 17.604 -0.413 -30.691 1.00 81.50 118 ARG A O 1
ATOM 941 N N . LEU A 1 119 ? 17.984 -2.480 -29.891 1.00 84.25 119 LEU A N 1
ATOM 942 C CA . LEU A 1 119 ? 16.600 -2.961 -29.919 1.00 84.25 119 LEU A CA 1
ATOM 943 C C . LEU A 1 119 ? 16.043 -3.141 -28.505 1.00 84.25 119 LEU A C 1
ATOM 945 O O . LEU A 1 119 ? 14.883 -2.829 -28.258 1.00 84.25 119 LEU A O 1
ATOM 949 N N . ASP A 1 120 ? 16.879 -3.638 -27.594 1.00 82.19 120 ASP A N 1
ATOM 950 C CA . ASP A 1 120 ? 16.478 -4.048 -26.249 1.00 82.19 120 ASP A CA 1
ATOM 951 C C . ASP A 1 120 ? 16.486 -2.890 -25.234 1.00 82.19 120 ASP A C 1
ATOM 953 O O . ASP A 1 120 ? 15.953 -3.048 -24.139 1.00 82.19 120 ASP A O 1
ATOM 957 N N . VAL A 1 121 ? 17.104 -1.746 -25.554 1.00 81.88 121 VAL A N 1
ATOM 958 C CA . VAL A 1 121 ? 17.314 -0.644 -24.602 1.00 81.88 121 VAL A CA 1
ATOM 959 C C . VAL A 1 121 ? 16.918 0.690 -25.223 1.00 81.88 121 VAL A C 1
ATOM 961 O O . VAL A 1 121 ? 17.298 1.011 -26.351 1.00 81.88 121 VAL A O 1
ATOM 964 N N . GLN A 1 122 ? 16.199 1.500 -24.451 1.00 84.06 122 GLN A N 1
ATOM 965 C CA . GLN A 1 122 ? 15.863 2.884 -24.758 1.00 84.06 122 GLN A CA 1
ATOM 966 C C . GLN A 1 122 ? 16.557 3.862 -23.798 1.00 84.06 122 GLN A C 1
ATOM 968 O O . GLN A 1 122 ? 17.040 3.505 -22.721 1.00 84.06 122 GLN A O 1
ATOM 973 N N . ILE A 1 123 ? 16.629 5.134 -24.197 1.00 82.31 123 ILE A N 1
ATOM 974 C CA . ILE A 1 123 ? 17.194 6.191 -23.350 1.00 82.31 123 ILE A CA 1
ATOM 975 C C . ILE A 1 123 ? 16.351 6.299 -22.069 1.00 82.31 123 ILE A C 1
ATOM 977 O O . ILE A 1 123 ? 15.148 6.532 -22.142 1.00 82.31 123 ILE A O 1
ATOM 981 N N . GLY A 1 124 ? 16.996 6.157 -20.907 1.00 81.75 124 GLY A N 1
ATOM 982 C CA . GLY A 1 124 ? 16.349 6.197 -19.588 1.00 81.75 124 GLY A CA 1
ATOM 983 C C . GLY A 1 124 ? 16.136 4.828 -18.932 1.00 81.75 124 GLY A C 1
ATOM 984 O O . GLY A 1 124 ? 15.730 4.775 -17.769 1.00 81.75 124 GLY A O 1
ATOM 985 N N . ASP A 1 125 ? 16.442 3.733 -19.632 1.00 83.44 125 ASP A N 1
ATOM 986 C CA . ASP A 1 125 ? 16.376 2.390 -19.057 1.00 83.44 125 ASP A CA 1
ATOM 987 C C . ASP A 1 125 ? 17.496 2.130 -18.040 1.00 83.44 125 ASP A C 1
ATOM 989 O O . ASP A 1 125 ? 18.613 2.639 -18.143 1.00 83.44 125 ASP A O 1
ATOM 993 N N . ASN A 1 126 ? 17.188 1.288 -17.050 1.00 82.50 126 ASN A N 1
ATOM 994 C CA . ASN A 1 126 ? 18.129 0.882 -16.010 1.00 82.50 126 ASN A CA 1
ATOM 995 C C . ASN A 1 126 ? 18.679 -0.517 -16.293 1.00 82.50 126 ASN A C 1
ATOM 997 O O . ASN A 1 126 ? 17.916 -1.459 -16.526 1.00 82.50 126 ASN A O 1
ATOM 1001 N N . TYR A 1 127 ? 19.996 -0.671 -16.180 1.00 80.06 127 TYR A N 1
ATOM 1002 C CA . TYR A 1 127 ? 20.664 -1.965 -16.268 1.00 80.06 127 TYR A CA 1
ATOM 1003 C C . TYR A 1 127 ? 20.809 -2.590 -14.884 1.00 80.06 127 TYR A C 1
ATOM 1005 O O . TYR A 1 127 ? 21.254 -1.946 -13.937 1.00 80.06 127 TYR A O 1
ATOM 1013 N N . TYR A 1 128 ? 20.475 -3.873 -14.785 1.00 77.06 128 TYR A N 1
ATOM 1014 C CA . TYR A 1 128 ? 20.690 -4.671 -13.585 1.00 77.06 128 TYR A CA 1
ATOM 1015 C C . TYR A 1 128 ? 21.675 -5.787 -13.922 1.00 77.06 128 TYR A C 1
ATOM 1017 O O . TYR A 1 128 ? 21.395 -6.615 -14.789 1.00 77.06 128 TYR A O 1
ATOM 1025 N N . TYR A 1 129 ? 22.819 -5.803 -13.244 1.00 72.19 129 TYR A N 1
ATOM 1026 C CA . TYR A 1 129 ? 23.800 -6.882 -13.308 1.00 72.19 129 TYR A CA 1
ATOM 1027 C C . TYR A 1 129 ? 23.857 -7.586 -11.947 1.00 72.19 129 TYR A C 1
ATOM 1029 O O . TYR A 1 129 ? 23.710 -6.940 -10.907 1.00 72.19 129 TYR A O 1
ATOM 1037 N N . HIS A 1 130 ? 23.992 -8.911 -11.967 1.00 61.03 130 HIS A N 1
ATOM 1038 C CA . HIS A 1 130 ? 24.126 -9.766 -10.786 1.00 61.03 130 HIS A CA 1
ATOM 1039 C C . HIS A 1 130 ? 25.462 -10.492 -10.841 1.00 61.03 130 HIS A C 1
ATOM 1041 O O . HIS A 1 130 ? 25.838 -10.898 -11.964 1.00 61.03 130 HIS A O 1
#

pLDDT: mean 85.77, std 7.04, range [55.25, 95.31]

Organism: Plasmodium falciparum (isolate Dd2) (NCBI:txid57267)

Sequence (130 aa):
MPDFYFLIRWLCKVIVKSVFRDVNVINPENVPLYGSVIFVGNHNNQFIDACVLIANIPRQVKFIVAEKSMRRAVIGKLASVIGCISVKRPQDLKFKGIGHILLDKGDVKITGINTRFRLDVQIGDNYYYH

Secondary structure (DSSP, 8-state):
-HHHHHHHHHHHHHHHHHH-S------GGGS-SSS--------S-TTHHHHHHHHHSSS----EEEHHHHTSHHHHHHHHHHTPEEE--GGGG----SSEEEE-TT-S-EEEES--HHHH--TTPPP---

InterPro domains:
  IPR002123 Phospholipid/glycerol acyltransferase [PF01553] (23-92)
  IPR052744 Glycerol-3-phosphate O-acyltransferase [PTHR31605] (4-125)

Foldseek 3Di:
DVVVLVVLLVVLLVVLVVVDVDDDDPPLVPQDPDDDDDDDDDPPDPPNVVSNCSNPRPDQDAAEDEQVQLPDPPSVVVNVVSPHHYDHDPVVVDDDWDFDWDDDPPDPDIDTDRTPCVPPHDPPDDDDDD